Protein AF-A0A3D0P7E6-F1 (afdb_monomer)

Secondary structure (DSSP, 8-state):
-HHHHHHHHHHTT-SEEEEEEE-GGG-SSEEEEEE-GGG-EEEEEESPPPGGGEEEEEEEEPPPP-

Solvent-accessible surface area (backbone atoms only — not comparable to full-atom values): 4161 Å² total; per-residue (Å²): 122,67,66,63,56,49,43,57,74,77,42,55,79,41,56,62,48,75,50,72,43,69,45,73,92,54,44,86,37,52,76,42,80,42,70,47,81,93,71,42,73,43,82,43,69,63,61,73,81,46,74,85,14,50,77,44,79,43,81,41,78,38,77,61,63,128

Radius of gyration: 13.66 Å; Cα contacts (8 Å, |Δi|>4): 85; chains: 1; bounding box: 24×24×38 Å

Nearest PDB structures (foldseek):
  2o0q-assembly1_A  TM=8.698E-01  e=7.418E-02  Caulobacter vibrioides
  2o0p-assembly1_A  TM=8.640E-01  e=9.660E-02  Caulobacter vibrioides
  5f67-assembly2_B  TM=3.824E-01  e=3.897E+00  Drosophila melanogaster

Mean predicted aligned error: 5.09 Å

Structure (mmCIF, N/CA/C/O backbone):
data_AF-A0A3D0P7E6-F1
#
_entry.id   AF-A0A3D0P7E6-F1
#
loop_
_atom_site.group_PDB
_atom_site.id
_atom_site.type_symbol
_atom_site.label_atom_id
_atom_site.label_alt_id
_atom_site.label_comp_id
_atom_site.label_asym_id
_atom_site.label_entity_id
_atom_site.label_seq_id
_atom_site.pdbx_PDB_ins_code
_atom_site.Cartn_x
_atom_site.Cartn_y
_atom_site.Cartn_z
_atom_site.occupancy
_atom_site.B_iso_or_equiv
_atom_site.auth_seq_id
_atom_site.auth_comp_id
_atom_site.auth_asym_id
_atom_site.auth_atom_id
_atom_site.pdbx_PDB_model_num
ATOM 1 N N . GLU A 1 1 ? 9.233 -1.478 10.176 1.00 58.12 1 GLU A N 1
ATOM 2 C CA . GLU A 1 1 ? 9.232 -0.093 10.699 1.00 58.12 1 GLU A CA 1
ATOM 3 C C . GLU A 1 1 ? 8.520 0.944 9.822 1.00 58.12 1 GLU A C 1
ATOM 5 O O . GLU A 1 1 ? 8.193 1.994 10.346 1.00 58.12 1 GLU A O 1
ATOM 10 N N . GLN A 1 2 ? 8.184 0.683 8.548 1.00 73.06 2 GLN A N 1
ATOM 11 C CA . GLN A 1 2 ? 7.468 1.685 7.733 1.00 73.06 2 GLN A CA 1
ATOM 12 C C . GLN A 1 2 ? 5.956 1.781 8.018 1.00 73.06 2 GLN A C 1
ATOM 14 O O . GLN A 1 2 ? 5.416 2.881 8.068 1.00 73.06 2 GLN A O 1
ATOM 19 N N . LEU A 1 3 ? 5.269 0.651 8.235 1.00 81.56 3 LEU A N 1
ATOM 20 C CA . LEU A 1 3 ? 3.811 0.640 8.421 1.00 81.56 3 LEU A CA 1
ATOM 21 C C . LEU A 1 3 ? 3.367 1.430 9.663 1.00 81.56 3 LEU A C 1
ATOM 23 O O . LEU A 1 3 ? 2.498 2.285 9.546 1.00 81.56 3 LEU A O 1
ATOM 27 N N . GLU A 1 4 ? 3.986 1.195 10.823 1.00 84.75 4 GLU A N 1
ATOM 28 C CA . GLU A 1 4 ? 3.633 1.899 12.068 1.00 84.75 4 GLU A CA 1
ATOM 29 C C . GLU A 1 4 ? 3.841 3.418 11.946 1.00 84.75 4 GLU A C 1
ATOM 31 O O . GLU A 1 4 ? 2.955 4.191 12.297 1.00 84.75 4 GLU A O 1
ATOM 36 N N . GLY A 1 5 ? 4.945 3.862 11.330 1.00 83.81 5 GLY A N 1
ATOM 37 C CA . GLY A 1 5 ? 5.190 5.288 11.094 1.00 83.81 5 GLY A CA 1
ATOM 38 C C . GLY A 1 5 ? 4.157 5.942 10.166 1.00 83.81 5 GLY A C 1
ATOM 39 O O . GLY A 1 5 ? 3.800 7.103 10.363 1.00 83.81 5 GLY A O 1
ATOM 40 N N . VAL A 1 6 ? 3.638 5.206 9.175 1.00 86.94 6 VAL A N 1
ATOM 41 C CA . VAL A 1 6 ? 2.534 5.671 8.316 1.00 86.94 6 VAL A CA 1
ATOM 42 C C . VAL A 1 6 ? 1.225 5.748 9.106 1.00 86.94 6 VAL A C 1
ATOM 44 O O . VAL A 1 6 ? 0.499 6.736 8.982 1.00 86.94 6 VAL A O 1
ATOM 47 N N . LEU A 1 7 ? 0.929 4.743 9.936 1.00 88.19 7 LEU A N 1
ATOM 48 C CA . LEU A 1 7 ? -0.274 4.716 10.770 1.00 88.19 7 LEU A CA 1
ATOM 49 C C . LEU A 1 7 ? -0.300 5.886 11.759 1.00 88.19 7 LEU A C 1
ATOM 51 O O . LEU A 1 7 ? -1.284 6.621 11.802 1.00 88.19 7 LEU A O 1
ATOM 55 N N . GLU A 1 8 ? 0.789 6.124 12.486 1.00 85.31 8 GLU A N 1
ATOM 56 C CA . GLU A 1 8 ? 0.883 7.243 13.428 1.00 85.31 8 GLU A CA 1
ATOM 57 C C . GLU A 1 8 ? 0.784 8.600 12.719 1.00 85.31 8 GLU A C 1
ATOM 59 O O . GLU A 1 8 ? 0.034 9.478 13.147 1.00 85.31 8 GLU A O 1
ATOM 64 N N . ARG A 1 9 ? 1.505 8.776 11.601 1.00 84.94 9 ARG A N 1
ATOM 65 C CA . ARG A 1 9 ? 1.589 10.068 10.902 1.00 84.94 9 ARG A CA 1
ATOM 66 C C . ARG A 1 9 ? 0.297 10.460 10.189 1.00 84.94 9 ARG A C 1
ATOM 68 O O . ARG A 1 9 ? -0.021 11.647 10.148 1.00 84.94 9 ARG A O 1
ATOM 75 N N . TYR A 1 10 ? -0.411 9.501 9.593 1.00 85.88 10 TYR A N 1
ATOM 76 C CA . TYR A 1 10 ? -1.550 9.791 8.713 1.00 85.88 10 TYR A CA 1
ATOM 77 C C . TYR A 1 10 ? -2.899 9.302 9.253 1.00 85.88 10 TYR A C 1
ATOM 79 O O . TYR A 1 10 ? -3.932 9.796 8.805 1.00 85.88 10 TYR A O 1
ATOM 87 N N . PHE A 1 11 ? -2.920 8.380 10.222 1.00 86.50 11 PHE A N 1
ATOM 88 C CA . PHE A 1 11 ? -4.148 7.749 10.726 1.00 86.50 11 PHE A CA 1
ATOM 89 C C . PHE A 1 11 ? -4.359 7.903 12.244 1.00 86.50 11 PHE A C 1
ATOM 91 O O . PHE A 1 11 ? -5.276 7.289 12.785 1.00 86.50 11 PHE A O 1
ATOM 98 N N 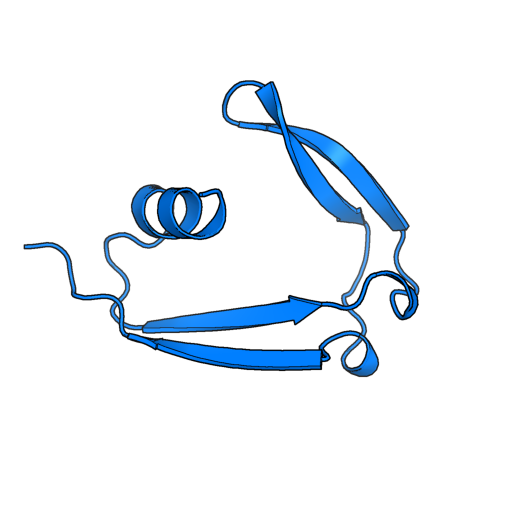. GLY A 1 12 ? -3.600 8.768 12.932 1.00 80.50 12 GLY A N 1
ATOM 99 C CA . GLY A 1 12 ? -3.618 8.942 14.399 1.00 80.50 12 GLY A CA 1
ATOM 100 C C . GLY A 1 12 ? -4.940 9.381 15.063 1.00 80.50 12 GLY A C 1
ATOM 101 O O . GLY A 1 12 ? -4.988 9.530 16.278 1.00 80.50 12 GLY A O 1
ATOM 102 N N . GLY A 1 13 ? -6.023 9.577 14.307 1.00 83.06 13 GLY A N 1
ATOM 103 C CA . GLY A 1 13 ? -7.370 9.871 14.825 1.00 83.06 13 GLY A CA 1
ATOM 104 C C . GLY A 1 13 ? -8.454 8.909 14.329 1.00 83.06 13 GLY A C 1
ATOM 105 O O . GLY A 1 13 ? -9.642 9.151 14.536 1.00 83.06 13 GLY A O 1
ATOM 106 N N . VAL A 1 14 ? -8.069 7.841 13.632 1.00 87.38 14 VAL A N 1
ATOM 107 C CA . VAL A 1 14 ? -8.988 6.852 13.067 1.00 87.38 14 VAL A CA 1
ATOM 108 C C . VAL A 1 14 ? -9.042 5.651 14.007 1.00 87.38 14 VAL A C 1
ATOM 110 O O . VAL A 1 14 ? -8.007 5.206 14.472 1.00 87.38 14 VAL A O 1
ATOM 113 N N . SER A 1 15 ? -10.227 5.102 14.289 1.00 86.25 15 SER A N 1
ATOM 114 C CA . SER A 1 15 ? -10.377 3.943 15.192 1.00 86.25 15 SER A CA 1
ATOM 115 C C . SER A 1 15 ? -10.099 2.595 14.524 1.00 86.25 15 SER A C 1
ATOM 117 O O . SER A 1 15 ? -9.870 1.588 15.195 1.00 86.25 15 SER A O 1
ATOM 119 N N . ARG A 1 16 ? -10.148 2.549 13.191 1.00 90.50 16 ARG A N 1
ATOM 120 C CA . ARG A 1 16 ? -9.916 1.338 12.405 1.00 90.50 16 ARG A CA 1
ATOM 121 C C . ARG A 1 16 ? -9.378 1.644 11.018 1.00 90.50 16 ARG A C 1
ATOM 123 O O . ARG A 1 16 ? -9.828 2.579 10.361 1.00 90.50 16 ARG A O 1
ATOM 130 N N . VAL A 1 17 ? -8.479 0.799 10.545 1.00 93.94 17 VAL A N 1
ATOM 131 C CA . VAL A 1 17 ? -7.970 0.821 9.173 1.00 93.94 17 VAL A CA 1
ATOM 132 C C . VAL A 1 17 ? -8.040 -0.577 8.585 1.00 93.94 17 VAL A C 1
ATOM 134 O O . VAL A 1 17 ? -8.017 -1.567 9.312 1.00 93.94 17 VAL A O 1
ATOM 137 N N . VAL A 1 18 ? -8.117 -0.658 7.261 1.00 94.38 18 VAL A N 1
ATOM 138 C CA . VAL A 1 18 ? -7.912 -1.916 6.543 1.00 94.38 18 VAL A CA 1
ATOM 139 C C . VAL A 1 18 ? -6.551 -1.841 5.874 1.00 94.38 18 VAL A C 1
ATOM 141 O O . VAL A 1 18 ? -6.283 -0.920 5.106 1.00 94.38 18 VAL A O 1
ATOM 144 N N . ILE A 1 19 ? -5.693 -2.803 6.188 1.00 94.44 19 ILE A N 1
ATOM 145 C CA . ILE A 1 19 ? -4.369 -2.954 5.599 1.00 94.44 19 ILE A CA 1
ATOM 146 C C . ILE A 1 19 ? -4.486 -3.989 4.486 1.00 94.44 19 ILE A C 1
ATOM 148 O O . ILE A 1 19 ? -4.925 -5.115 4.727 1.00 94.44 19 ILE A O 1
ATOM 152 N N . LEU A 1 20 ? -4.107 -3.594 3.273 1.00 95.19 20 LEU A N 1
ATOM 153 C CA . LEU A 1 20 ? -4.072 -4.472 2.109 1.00 95.19 20 LEU A CA 1
ATOM 154 C C . LEU A 1 20 ? -2.624 -4.857 1.814 1.00 95.19 20 LEU A C 1
ATOM 156 O O . LEU A 1 20 ? -1.772 -3.988 1.635 1.00 95.19 20 LEU A O 1
ATOM 160 N N . GLU A 1 21 ? -2.359 -6.156 1.755 1.00 95.31 21 GLU A N 1
ATOM 161 C CA . GLU A 1 21 ? -1.092 -6.701 1.277 1.00 95.31 21 GLU A CA 1
ATOM 162 C C . GLU A 1 21 ? -1.222 -6.970 -0.221 1.00 95.31 21 GLU A C 1
ATOM 164 O O . GLU A 1 21 ? -2.121 -7.699 -0.650 1.00 95.31 21 GLU A O 1
ATOM 169 N N . ILE A 1 22 ? -0.351 -6.346 -1.010 1.00 95.25 22 ILE A N 1
ATOM 170 C CA . ILE A 1 22 ? -0.392 -6.388 -2.471 1.00 95.25 22 ILE A CA 1
ATOM 171 C C . ILE A 1 22 ? 0.827 -7.156 -2.968 1.00 95.25 22 ILE A C 1
ATOM 173 O O . ILE A 1 22 ? 1.951 -6.837 -2.586 1.00 95.25 22 ILE A O 1
ATOM 177 N N . ASP A 1 23 ? 0.589 -8.130 -3.838 1.00 95.25 23 ASP A N 1
ATOM 178 C CA . ASP A 1 23 ? 1.599 -8.859 -4.594 1.00 95.25 23 ASP A CA 1
ATOM 179 C C . ASP A 1 23 ? 1.969 -8.069 -5.865 1.00 95.25 23 ASP A C 1
ATOM 181 O O . ASP A 1 23 ? 1.135 -7.941 -6.770 1.00 95.25 23 ASP A O 1
ATOM 185 N N . PRO A 1 24 ? 3.196 -7.521 -5.953 1.00 93.12 24 PRO A N 1
ATOM 186 C CA . PRO A 1 24 ? 3.633 -6.731 -7.098 1.00 93.12 24 PRO A CA 1
ATOM 187 C C . PRO A 1 24 ? 3.603 -7.480 -8.430 1.00 93.12 24 PRO A C 1
ATOM 189 O O . PRO A 1 24 ? 3.385 -6.848 -9.461 1.00 93.12 24 PRO A O 1
ATOM 192 N N . ASP A 1 25 ? 3.795 -8.802 -8.422 1.00 94.12 25 ASP A N 1
ATOM 193 C CA . ASP A 1 25 ? 3.888 -9.605 -9.649 1.00 94.12 25 ASP A CA 1
ATOM 194 C C . ASP A 1 25 ? 2.525 -9.779 -10.336 1.00 94.12 25 ASP A C 1
ATOM 196 O O .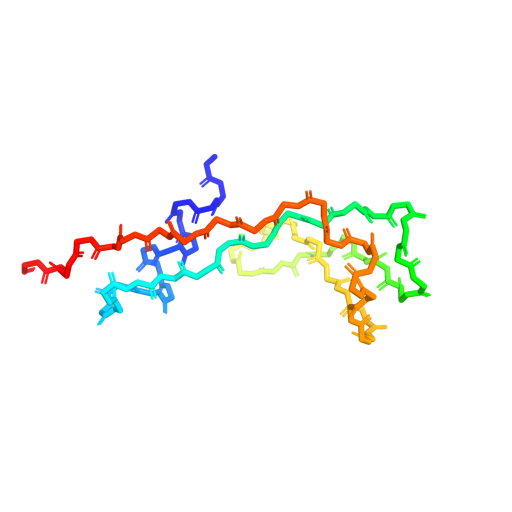 ASP A 1 25 ? 2.444 -10.164 -11.504 1.00 94.12 25 ASP A O 1
ATOM 200 N N . LYS A 1 26 ? 1.442 -9.470 -9.618 1.00 93.81 26 LYS A N 1
ATOM 201 C CA . LYS A 1 26 ? 0.064 -9.513 -10.117 1.00 93.81 26 LYS A CA 1
ATOM 202 C C . LYS A 1 26 ? -0.476 -8.145 -10.522 1.00 93.81 26 LYS A C 1
ATOM 204 O O . LYS A 1 26 ? -1.611 -8.063 -10.985 1.00 93.81 26 LYS A O 1
ATOM 209 N N . LEU A 1 27 ? 0.301 -7.075 -10.339 1.00 94.12 27 LEU A N 1
ATOM 210 C CA . LEU A 1 27 ? -0.111 -5.734 -10.738 1.00 94.12 27 LEU A CA 1
ATOM 211 C C . LEU A 1 27 ? 0.012 -5.561 -12.252 1.00 94.12 27 LEU A C 1
ATOM 213 O O . LEU A 1 27 ? 1.085 -5.714 -12.834 1.00 94.12 27 LEU A O 1
ATOM 217 N N . SER A 1 28 ? -1.084 -5.151 -12.882 1.00 94.00 28 SER A N 1
ATOM 218 C CA . SER A 1 28 ? -1.072 -4.646 -14.257 1.00 94.00 28 SER A CA 1
ATOM 219 C C . SER A 1 28 ? -0.536 -3.209 -14.336 1.00 94.00 28 SER A C 1
ATOM 221 O O . SER A 1 28 ? 0.031 -2.792 -15.349 1.00 94.00 28 SER A O 1
ATOM 223 N N . SER A 1 29 ? -0.697 -2.450 -13.249 1.00 95.31 29 SER A N 1
ATOM 224 C CA . SER A 1 29 ? -0.235 -1.069 -13.112 1.00 95.31 29 SER A CA 1
ATOM 225 C C . SER A 1 29 ? 1.267 -0.968 -12.853 1.00 95.31 29 SER A C 1
ATOM 227 O O . SER A 1 29 ? 1.885 -1.826 -12.225 1.00 95.31 29 SER A O 1
ATOM 229 N N . LYS A 1 30 ? 1.868 0.144 -13.287 1.00 94.38 30 LYS A N 1
ATOM 230 C CA . LYS A 1 30 ? 3.305 0.386 -13.124 1.00 94.38 30 LYS A CA 1
ATOM 231 C C . LYS A 1 30 ? 3.652 0.648 -11.655 1.00 94.38 30 LYS A C 1
ATOM 233 O O . LYS A 1 30 ? 3.174 1.623 -11.080 1.00 94.38 30 LYS A O 1
ATOM 238 N N . LEU A 1 31 ? 4.548 -0.160 -11.094 1.00 94.62 31 LEU A N 1
ATOM 239 C C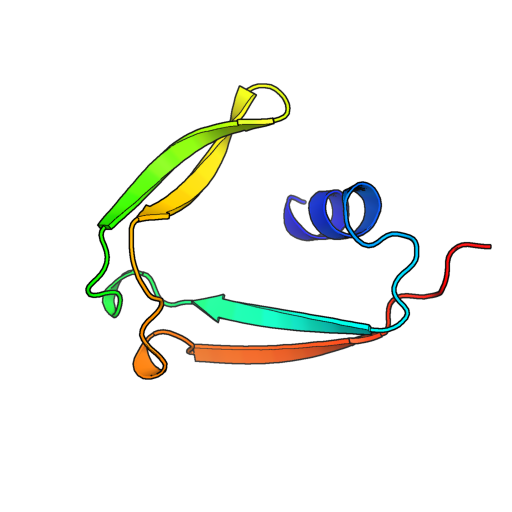A . LEU A 1 31 ? 5.136 0.048 -9.771 1.00 94.62 31 LEU A CA 1
ATOM 240 C C . LEU A 1 31 ? 6.484 0.775 -9.891 1.00 94.62 31 LEU A C 1
ATOM 242 O O . LEU A 1 31 ? 7.364 0.339 -10.633 1.00 94.62 31 LEU A O 1
ATOM 246 N N . VAL A 1 32 ? 6.659 1.879 -9.165 1.00 94.69 32 VAL A N 1
ATOM 247 C CA . VAL A 1 32 ? 7.899 2.670 -9.155 1.00 94.69 32 VAL A CA 1
ATOM 248 C C . VAL A 1 32 ? 8.365 2.879 -7.722 1.00 94.69 32 VAL A C 1
ATOM 250 O O . VAL A 1 32 ? 7.604 3.340 -6.880 1.00 94.69 32 VAL A O 1
ATOM 253 N N . PHE A 1 33 ? 9.629 2.565 -7.448 1.00 92.88 33 PHE A N 1
ATOM 254 C CA . PHE A 1 33 ? 10.273 2.885 -6.177 1.00 92.88 33 PHE A CA 1
ATOM 255 C C . PHE A 1 33 ? 10.940 4.250 -6.299 1.00 92.88 33 PHE A C 1
ATOM 257 O O . PHE A 1 33 ? 11.927 4.394 -7.020 1.00 92.88 33 PHE A O 1
ATOM 264 N N . GLU A 1 34 ? 10.402 5.251 -5.611 1.00 92.69 34 GLU A N 1
ATOM 265 C CA . GLU A 1 34 ? 10.912 6.621 -5.674 1.00 92.69 34 GLU A CA 1
ATOM 266 C C . GLU A 1 34 ? 10.920 7.300 -4.297 1.00 92.69 34 GLU A C 1
ATOM 268 O O . GLU A 1 34 ? 10.184 6.875 -3.396 1.00 92.69 34 GLU A O 1
ATOM 273 N N . PRO A 1 35 ? 11.775 8.323 -4.100 1.00 90.75 35 PRO A N 1
ATOM 274 C CA . PRO A 1 35 ? 11.811 9.081 -2.857 1.00 90.75 35 PRO A CA 1
ATOM 275 C C . PR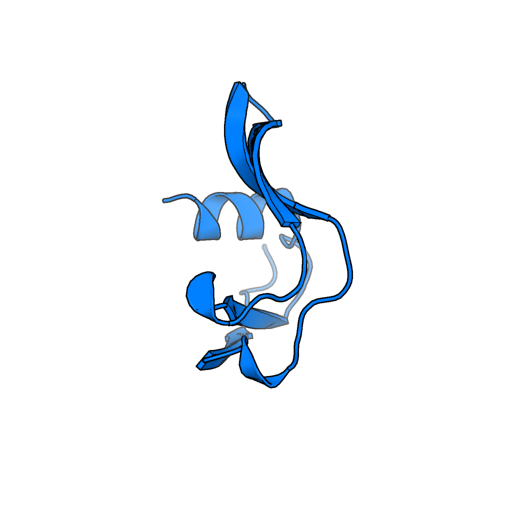O A 1 35 ? 10.455 9.724 -2.550 1.00 90.75 35 PRO A C 1
ATOM 277 O O . PRO A 1 35 ? 9.833 10.339 -3.413 1.00 90.75 35 PRO A O 1
ATOM 280 N N . SER A 1 36 ? 10.028 9.610 -1.300 1.00 83.62 36 SER A N 1
ATOM 281 C CA . SER A 1 36 ? 8.810 10.207 -0.762 1.00 83.62 36 SER A CA 1
ATOM 282 C C . SER A 1 36 ? 9.152 11.111 0.431 1.00 83.62 36 SER 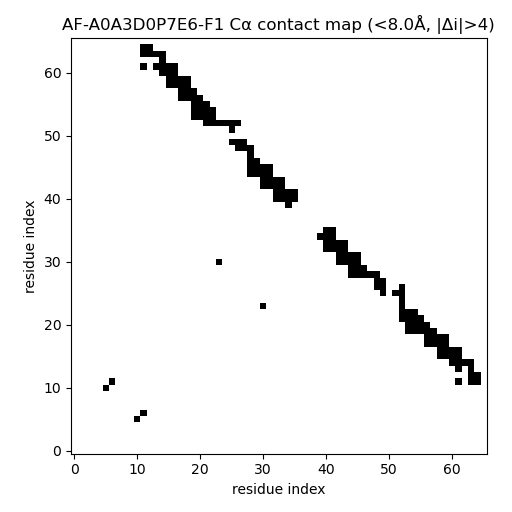A C 1
ATOM 284 O O . SER A 1 36 ? 10.225 11.721 0.493 1.00 83.62 36 SER A O 1
ATOM 286 N N . THR A 1 37 ? 8.234 11.229 1.392 1.00 79.12 37 THR A N 1
ATOM 287 C CA . THR A 1 37 ? 8.428 12.002 2.627 1.00 79.12 37 THR A CA 1
ATOM 288 C C . THR A 1 37 ? 9.740 11.612 3.318 1.00 79.12 37 THR A C 1
ATOM 290 O O . THR A 1 37 ? 10.057 10.432 3.429 1.00 79.12 37 THR A O 1
ATOM 293 N N . ASN A 1 38 ? 10.492 12.603 3.810 1.00 77.69 38 ASN A N 1
ATOM 294 C CA . ASN A 1 38 ? 11.795 12.428 4.469 1.00 77.69 38 ASN A CA 1
ATOM 295 C C . ASN A 1 38 ? 12.894 11.772 3.612 1.00 77.69 38 ASN A C 1
ATOM 297 O O . ASN A 1 38 ? 13.897 11.332 4.165 1.00 77.69 38 ASN A O 1
ATOM 301 N N . ASN A 1 39 ? 12.757 11.772 2.280 1.00 78.81 39 ASN A N 1
ATOM 302 C CA . ASN A 1 39 ? 13.745 11.209 1.352 1.00 78.81 39 ASN A CA 1
ATOM 303 C C . ASN A 1 39 ? 13.876 9.672 1.429 1.00 78.81 39 ASN A C 1
ATOM 305 O O . ASN A 1 39 ? 14.804 9.099 0.859 1.00 78.81 39 ASN A O 1
ATOM 309 N N . ASP A 1 40 ? 12.928 9.015 2.099 1.00 85.44 40 ASP A N 1
ATOM 310 C CA . ASP A 1 40 ? 12.794 7.562 2.134 1.00 85.44 40 ASP A CA 1
ATOM 311 C C . ASP A 1 40 ? 12.139 7.064 0.841 1.00 85.44 40 ASP A C 1
ATOM 313 O O . ASP A 1 40 ? 11.241 7.708 0.297 1.00 85.44 40 ASP A O 1
ATOM 317 N N . VAL A 1 41 ? 12.566 5.903 0.344 1.00 87.88 41 VAL A N 1
ATOM 318 C CA . VAL A 1 41 ? 12.031 5.322 -0.895 1.00 87.88 41 VAL A CA 1
ATOM 319 C C . VAL A 1 41 ? 10.787 4.493 -0.592 1.00 87.88 41 VAL A C 1
ATOM 321 O O . VAL A 1 41 ? 10.853 3.542 0.189 1.00 87.88 41 V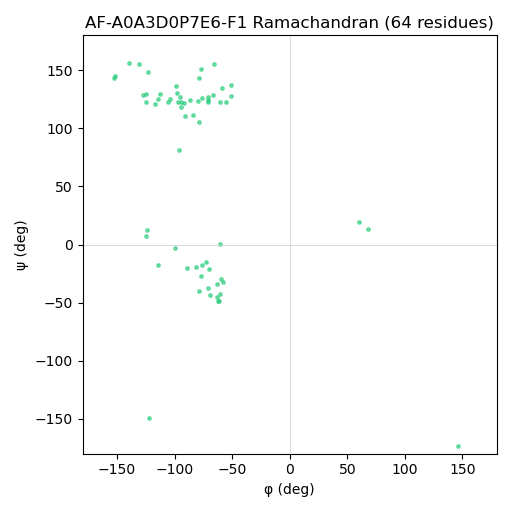AL A O 1
ATOM 324 N N . TYR A 1 42 ? 9.675 4.824 -1.254 1.00 90.31 42 TYR A N 1
ATOM 325 C CA . TYR A 1 42 ? 8.410 4.095 -1.147 1.00 90.31 42 TYR A CA 1
ATOM 326 C C . TYR A 1 42 ? 7.918 3.603 -2.519 1.00 90.31 42 TYR A C 1
ATOM 328 O O . TYR A 1 42 ? 8.167 4.254 -3.542 1.00 90.31 42 TYR A O 1
ATOM 336 N N . PRO A 1 43 ? 7.215 2.457 -2.555 1.00 92.31 43 PRO A N 1
ATOM 337 C CA . PRO A 1 43 ? 6.555 1.969 -3.758 1.00 92.31 43 PRO A CA 1
ATOM 338 C C . PRO A 1 43 ? 5.330 2.827 -4.111 1.00 92.31 43 PRO A C 1
ATOM 340 O O . PRO A 1 43 ? 4.406 2.956 -3.311 1.00 92.31 43 PRO A O 1
ATOM 343 N N . HIS A 1 44 ? 5.290 3.359 -5.331 1.00 94.25 44 HIS A N 1
ATOM 344 C CA . HIS A 1 44 ? 4.160 4.097 -5.893 1.00 94.25 44 HIS A CA 1
ATOM 345 C C . HIS A 1 44 ? 3.561 3.321 -7.070 1.00 94.25 44 HIS A C 1
ATOM 347 O O . HIS A 1 44 ? 4.262 2.969 -8.022 1.00 94.25 44 HIS A O 1
ATOM 353 N N . ILE A 1 45 ? 2.256 3.051 -7.002 1.00 95.31 45 ILE A N 1
ATOM 354 C CA . ILE A 1 45 ? 1.498 2.388 -8.069 1.00 95.31 45 ILE A CA 1
ATOM 355 C C . ILE A 1 45 ? 0.862 3.469 -8.945 1.00 95.31 45 ILE A C 1
ATOM 357 O O . ILE A 1 45 ? 0.032 4.251 -8.486 1.00 95.31 45 ILE A O 1
ATOM 361 N N . TYR A 1 46 ? 1.240 3.503 -10.219 1.00 95.06 46 TYR A N 1
ATOM 362 C CA . TYR A 1 46 ? 0.714 4.429 -11.217 1.00 95.06 46 TYR A CA 1
ATOM 363 C C . TYR A 1 46 ? -0.410 3.761 -12.012 1.00 95.06 46 TYR A C 1
ATOM 365 O O . TYR A 1 46 ? -0.194 3.260 -13.117 1.00 95.06 46 TYR A O 1
ATOM 373 N N . GLY A 1 47 ? -1.608 3.745 -11.429 1.00 94.25 47 GLY A N 1
ATOM 374 C CA . GLY A 1 47 ? -2.803 3.153 -12.026 1.00 94.25 47 GLY A CA 1
ATOM 375 C C . GLY A 1 47 ? -3.732 2.525 -10.982 1.00 94.25 47 GLY A C 1
ATOM 376 O O . GLY A 1 47 ? -3.511 2.697 -9.782 1.00 94.25 47 GLY A O 1
ATOM 377 N N . PRO A 1 48 ? -4.794 1.825 -11.417 1.00 94.38 48 PRO A N 1
ATOM 378 C CA . PRO A 1 48 ? -5.664 1.076 -10.515 1.00 94.38 48 PRO A CA 1
ATOM 379 C C . PRO A 1 48 ? -4.928 -0.105 -9.861 1.00 94.38 48 PRO A C 1
ATOM 381 O O . PRO A 1 48 ? -3.965 -0.636 -10.413 1.00 94.38 48 PRO A O 1
ATOM 384 N N . ILE A 1 49 ? -5.403 -0.537 -8.693 1.00 94.31 49 ILE A N 1
ATOM 385 C CA . ILE A 1 49 ? -4.932 -1.763 -8.037 1.00 94.31 49 ILE A CA 1
ATOM 386 C C . ILE A 1 49 ? -5.864 -2.902 -8.446 1.00 94.31 49 ILE A C 1
ATOM 388 O O . ILE A 1 49 ? -7.073 -2.825 -8.216 1.00 94.31 49 ILE A O 1
ATOM 392 N N . ASP A 1 50 ? -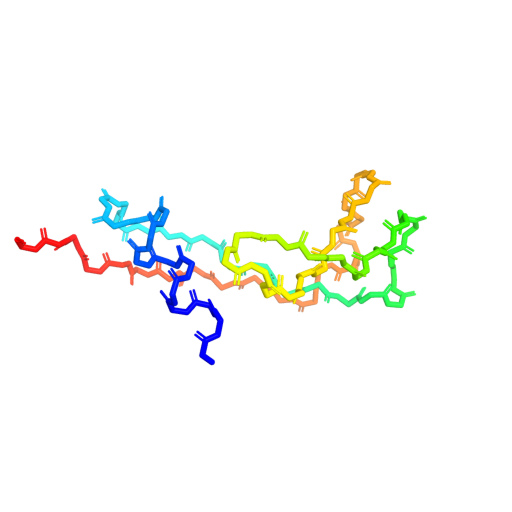5.301 -3.951 -9.039 1.00 93.25 50 ASP A N 1
ATOM 393 C CA . ASP A 1 50 ? -6.032 -5.164 -9.394 1.00 93.25 50 ASP A CA 1
ATOM 394 C C . ASP A 1 50 ? -6.498 -5.897 -8.121 1.00 93.25 50 ASP A C 1
ATOM 396 O O . ASP A 1 50 ? -5.671 -6.183 -7.251 1.00 93.25 50 ASP A O 1
ATOM 400 N N . PRO A 1 51 ? -7.788 -6.258 -7.981 1.00 94.19 51 PRO A N 1
ATOM 401 C CA . PRO A 1 51 ? -8.258 -7.002 -6.810 1.00 94.19 51 PRO A CA 1
ATOM 402 C C . PRO A 1 51 ? -7.530 -8.336 -6.607 1.00 94.19 51 PRO A C 1
ATOM 404 O O . PRO A 1 51 ? -7.314 -8.751 -5.474 1.00 94.19 51 PRO A O 1
ATOM 407 N N . GLU A 1 52 ? -7.109 -8.986 -7.695 1.00 94.81 52 GLU A N 1
ATOM 408 C CA . GLU A 1 52 ? -6.348 -10.242 -7.660 1.00 94.81 52 GLU A CA 1
ATOM 409 C C . GLU A 1 52 ? -4.915 -10.069 -7.135 1.00 94.81 52 GLU A C 1
ATOM 411 O O . GLU A 1 52 ? -4.309 -11.036 -6.660 1.00 94.81 52 GLU A O 1
ATOM 416 N N . ALA A 1 53 ? -4.376 -8.847 -7.191 1.00 96.31 53 ALA A N 1
ATOM 417 C CA . ALA A 1 53 ? -3.082 -8.523 -6.607 1.00 96.31 53 ALA A CA 1
ATOM 418 C C . ALA A 1 53 ? -3.153 -8.388 -5.080 1.00 96.31 53 ALA A C 1
ATOM 420 O O . ALA A 1 53 ? -2.126 -8.488 -4.417 1.00 96.31 53 ALA A O 1
ATOM 421 N N . VAL A 1 54 ? -4.342 -8.212 -4.494 1.00 96.75 54 VAL A N 1
ATOM 422 C CA . VAL A 1 54 ? -4.512 -8.171 -3.037 1.00 96.75 54 VAL A CA 1
ATOM 423 C C . VAL A 1 54 ? -4.489 -9.596 -2.483 1.00 96.75 54 VAL A C 1
ATOM 425 O O . VAL A 1 54 ? -5.455 -10.346 -2.605 1.00 96.75 54 VAL A O 1
ATOM 428 N N . VAL A 1 55 ? -3.383 -9.978 -1.846 1.00 97.12 55 VAL A N 1
ATOM 429 C CA . VAL A 1 55 ? -3.196 -11.330 -1.290 1.00 97.12 55 VAL A CA 1
ATOM 430 C C . VAL A 1 55 ? -3.690 -11.465 0.147 1.00 97.12 55 VAL A C 1
ATOM 432 O O . VAL A 1 55 ? -3.974 -12.575 0.598 1.00 97.12 55 VAL A O 1
ATOM 435 N N . ARG A 1 56 ? -3.837 -10.347 0.866 1.00 96.38 56 ARG A N 1
ATOM 436 C CA . ARG A 1 56 ? -4.395 -10.314 2.221 1.00 96.38 56 ARG A CA 1
ATOM 437 C C . ARG A 1 56 ? -5.067 -8.975 2.503 1.00 96.38 56 ARG A C 1
ATOM 439 O O . ARG A 1 56 ? -4.584 -7.927 2.086 1.00 96.38 56 ARG A O 1
ATOM 446 N N . ALA A 1 57 ? -6.154 -9.023 3.266 1.00 95.88 57 ALA A N 1
ATOM 447 C CA . ALA A 1 57 ? -6.780 -7.857 3.873 1.00 95.88 57 ALA A CA 1
ATOM 448 C C . ALA A 1 57 ? -6.895 -8.085 5.384 1.00 95.88 57 ALA A C 1
ATOM 450 O O . ALA A 1 57 ? -7.380 -9.127 5.825 1.00 95.88 57 ALA A O 1
ATOM 451 N N . GLU A 1 58 ? -6.436 -7.121 6.173 1.00 95.62 58 GLU A N 1
ATOM 452 C CA . GLU A 1 58 ? -6.493 -7.150 7.634 1.00 95.62 58 GLU A CA 1
ATOM 453 C C . GLU A 1 58 ? -7.204 -5.896 8.135 1.00 95.62 58 GLU A C 1
ATOM 455 O O . GLU A 1 58 ? -6.763 -4.782 7.859 1.00 95.62 58 GLU A O 1
ATOM 460 N N . GLU A 1 59 ? -8.286 -6.060 8.896 1.00 94.12 59 GLU A N 1
ATOM 461 C CA . GLU A 1 59 ? -8.835 -4.957 9.684 1.00 94.12 59 GLU A CA 1
ATOM 462 C C . GLU A 1 59 ? -8.007 -4.811 10.960 1.00 94.12 59 GLU A C 1
ATOM 464 O O . GLU A 1 59 ? -7.864 -5.752 11.743 1.00 94.12 59 GLU A O 1
ATOM 469 N N . ARG A 1 60 ? -7.467 -3.614 11.173 1.00 91.69 60 ARG A N 1
ATOM 470 C CA . ARG A 1 60 ? -6.707 -3.267 12.365 1.00 91.69 60 ARG A CA 1
ATOM 471 C C . ARG A 1 60 ? -7.435 -2.173 13.118 1.00 91.69 60 ARG A C 1
ATOM 473 O O . ARG A 1 60 ? -7.653 -1.083 12.589 1.00 91.69 60 ARG A O 1
ATOM 480 N N . GLN A 1 61 ? -7.782 -2.461 14.369 1.00 89.75 61 GLN A N 1
ATOM 481 C CA . GLN A 1 61 ? -8.189 -1.415 15.296 1.00 89.75 61 GLN A CA 1
ATOM 482 C C . GLN A 1 61 ? -6.963 -0.597 15.672 1.00 89.75 61 GLN A C 1
ATOM 484 O O . GLN A 1 61 ? -5.945 -1.141 16.099 1.00 89.75 61 GLN A O 1
ATOM 489 N N . LEU A 1 62 ? -7.077 0.710 15.50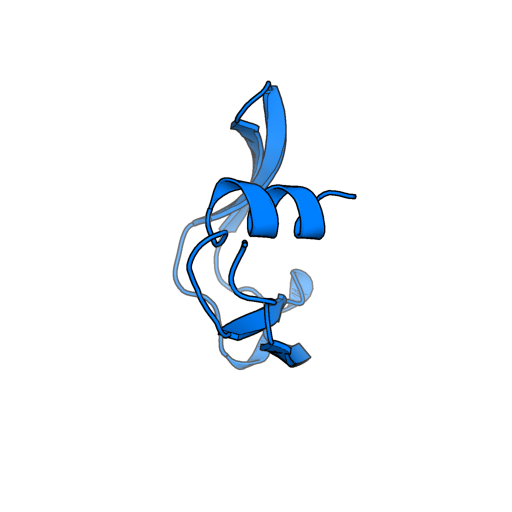4 1.00 85.00 62 LEU A N 1
ATOM 490 C CA . LEU A 1 62 ? -6.114 1.653 16.032 1.00 85.00 62 LEU A CA 1
ATOM 491 C C . LEU A 1 62 ? -6.706 2.167 17.338 1.00 85.00 62 LEU A C 1
ATOM 493 O O . LEU A 1 62 ? -7.882 2.537 17.394 1.00 85.00 62 LEU A O 1
ATOM 497 N N . MET A 1 63 ? -5.918 2.144 18.409 1.00 70.69 63 MET A N 1
ATOM 498 C CA . MET A 1 63 ? -6.343 2.791 19.645 1.00 70.69 63 MET A CA 1
ATOM 499 C C . MET A 1 63 ? -6.531 4.275 19.312 1.00 70.69 63 MET A C 1
ATOM 501 O O . MET A 1 63 ? -5.583 4.872 18.795 1.00 70.69 63 MET A O 1
ATOM 505 N N . PRO A 1 64 ? -7.716 4.877 19.532 1.00 58.09 64 PRO A N 1
ATOM 506 C CA . PRO A 1 64 ? -7.837 6.319 19.396 1.00 58.09 64 PRO A CA 1
ATOM 507 C C . PRO A 1 64 ? -6.791 6.933 20.324 1.00 58.09 64 PRO A C 1
ATOM 509 O O . PRO A 1 64 ? -6.747 6.584 21.507 1.00 58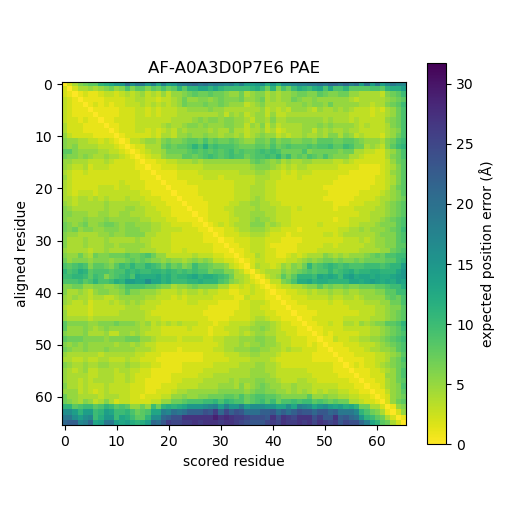.09 64 PRO A O 1
ATOM 512 N N . GLY A 1 65 ? -5.900 7.752 19.762 1.00 55.88 65 GLY A N 1
ATOM 513 C CA . GLY A 1 65 ? -4.883 8.442 20.545 1.00 55.88 65 GLY A CA 1
ATOM 514 C C . GLY A 1 65 ? -5.552 9.154 21.719 1.00 55.88 65 GLY A C 1
ATOM 515 O O . GLY A 1 65 ? -6.562 9.836 21.527 1.00 55.88 65 GLY A O 1
ATOM 516 N N . GLY A 1 66 ? -5.039 8.909 22.926 1.00 43.78 66 GLY A N 1
ATOM 517 C CA . GLY A 1 66 ? -5.377 9.698 24.110 1.00 43.78 66 GLY A CA 1
ATOM 518 C C . GLY A 1 66 ? -4.878 11.128 23.988 1.00 43.78 66 GLY A C 1
ATOM 519 O O . GLY A 1 66 ? -3.857 11.336 23.292 1.00 43.78 66 GLY A O 1
#

Sequence (66 aa):
EQLEGVLERYFGGVSRVVILEIDPDKLSSKLVFEPSTNNDVYPHIYGPIDPEAVVRAEERQLMPGG

Foldseek 3Di:
DPPVVCCVPPVLQPQKDKDFDFAPVPDPFDWDFAQDPPRHTDIDTDDDGDPVRGPDIDMDGDDNDD

pLDDT: mean 87.99, std 10.58, range [43.78, 97.12]